Protein AF-A0A4U9H7R6-F1 (afdb_monomer_lite)

Organism: Serratia rubidaea (NCBI:txid61652)

Structure (mmCIF, N/CA/C/O backbone):
data_AF-A0A4U9H7R6-F1
#
_entry.id   AF-A0A4U9H7R6-F1
#
loop_
_atom_site.group_PDB
_atom_site.id
_atom_site.type_symbol
_atom_site.label_atom_id
_atom_site.label_alt_id
_atom_site.label_comp_id
_atom_site.label_asym_id
_atom_site.label_entity_id
_atom_site.label_seq_id
_atom_site.pdbx_PDB_ins_code
_atom_site.Cartn_x
_atom_site.Cartn_y
_atom_site.Cartn_z
_atom_site.occupancy
_atom_site.B_iso_or_equiv
_atom_site.auth_seq_id
_atom_site.auth_comp_id
_atom_site.auth_asym_id
_atom_site.auth_atom_id
_atom_site.pdbx_PDB_model_num
ATOM 1 N N . MET A 1 1 ? -2.247 14.536 3.540 1.00 63.28 1 MET A N 1
ATOM 2 C CA . MET A 1 1 ? -1.273 14.574 4.651 1.00 63.28 1 MET A CA 1
ATOM 3 C C . MET A 1 1 ? -1.641 15.579 5.733 1.00 63.28 1 MET A C 1
ATOM 5 O O . MET A 1 1 ? -1.402 15.267 6.884 1.00 63.28 1 MET A O 1
ATOM 9 N N . VAL A 1 2 ? -2.324 16.690 5.424 1.00 63.47 2 VAL A N 1
ATOM 10 C CA . VAL A 1 2 ? -2.792 17.663 6.439 1.00 63.47 2 VAL A CA 1
ATOM 11 C C . VAL A 1 2 ? -3.577 17.021 7.597 1.00 63.47 2 VAL A C 1
ATOM 13 O O . VAL A 1 2 ? -3.206 17.193 8.748 1.00 63.47 2 VAL A O 1
ATOM 16 N N . PHE A 1 3 ? -4.594 16.201 7.313 1.00 57.81 3 PHE A N 1
ATOM 17 C CA . PHE A 1 3 ? -5.407 15.561 8.364 1.00 57.81 3 PHE A CA 1
ATOM 18 C C . PHE A 1 3 ? -4.620 14.584 9.266 1.00 57.81 3 PHE A C 1
ATOM 20 O O . PHE A 1 3 ? -4.921 14.427 10.445 1.00 57.81 3 PHE A O 1
ATOM 27 N N . VAL A 1 4 ? -3.596 13.940 8.700 1.00 62.53 4 VAL A N 1
ATOM 28 C CA . VAL A 1 4 ? -2.737 12.954 9.378 1.00 62.53 4 VAL A CA 1
ATOM 29 C C . VAL A 1 4 ? -1.786 13.676 10.342 1.00 62.53 4 VAL A C 1
ATOM 31 O O . VAL A 1 4 ? -1.743 13.331 11.517 1.00 62.53 4 VAL A O 1
ATOM 34 N N . ILE A 1 5 ? -1.172 14.778 9.888 1.00 70.62 5 ILE A N 1
ATOM 35 C CA . ILE A 1 5 ? -0.289 15.638 10.697 1.00 70.62 5 ILE A CA 1
ATOM 36 C C . ILE A 1 5 ? -1.038 16.265 11.884 1.00 70.62 5 ILE A C 1
ATOM 38 O O . ILE A 1 5 ? -0.516 16.282 12.994 1.00 70.62 5 ILE A O 1
ATOM 42 N N . ILE A 1 6 ? -2.277 16.730 11.678 1.00 71.81 6 ILE A N 1
ATOM 43 C CA . ILE A 1 6 ? -3.108 17.317 12.748 1.00 71.81 6 ILE A CA 1
ATOM 44 C C . ILE A 1 6 ? -3.470 16.276 13.821 1.00 71.81 6 ILE A C 1
ATOM 46 O O . ILE A 1 6 ? -3.640 16.622 14.985 1.00 71.81 6 ILE A O 1
ATOM 50 N N . SER A 1 7 ? -3.537 14.996 13.450 1.00 70.06 7 SER A N 1
ATOM 51 C CA . SER A 1 7 ? -3.840 13.891 14.368 1.00 70.06 7 SER A CA 1
ATOM 52 C C . SER A 1 7 ? -2.596 13.355 15.100 1.00 70.06 7 SER A C 1
ATOM 54 O O . SER A 1 7 ? -2.681 12.313 15.743 1.00 70.06 7 SER A O 1
ATOM 56 N N . ALA A 1 8 ? -1.446 14.038 14.992 1.00 65.38 8 ALA A N 1
ATOM 57 C CA . ALA A 1 8 ? -0.139 13.615 15.515 1.00 65.38 8 ALA A CA 1
ATOM 58 C C . ALA A 1 8 ? 0.326 12.223 15.032 1.00 65.38 8 ALA A C 1
ATOM 60 O O . ALA A 1 8 ? 1.212 11.604 15.621 1.00 65.38 8 ALA A O 1
ATOM 61 N N . GLU A 1 9 ? -0.231 11.744 13.921 1.00 73.44 9 GLU A N 1
ATOM 62 C CA . GLU A 1 9 ? 0.241 10.558 13.219 1.00 73.44 9 GLU A CA 1
ATOM 63 C C . GLU A 1 9 ? 1.074 11.014 12.017 1.00 73.44 9 GLU A C 1
ATOM 65 O O . GLU A 1 9 ? 0.703 11.948 11.311 1.00 73.44 9 GLU A O 1
ATOM 70 N N . ILE A 1 10 ? 2.221 10.383 11.755 1.00 73.69 10 ILE A N 1
ATOM 71 C CA . ILE A 1 10 ? 3.067 10.749 10.610 1.00 73.69 10 ILE A CA 1
ATOM 72 C C . ILE A 1 10 ? 3.094 9.581 9.621 1.00 73.69 10 ILE A C 1
ATOM 74 O O . ILE A 1 10 ? 3.737 8.572 9.884 1.00 73.69 10 ILE A O 1
ATOM 78 N N . ASP A 1 11 ? 2.416 9.690 8.474 1.00 74.81 11 ASP A N 1
ATOM 79 C CA . ASP A 1 11 ? 2.466 8.676 7.402 1.00 74.81 11 ASP A CA 1
ATOM 80 C C . ASP A 1 11 ? 3.546 9.015 6.361 1.00 74.81 11 ASP A C 1
ATOM 82 O O . ASP A 1 11 ? 3.269 9.476 5.253 1.00 74.81 11 ASP A O 1
ATOM 86 N N . LEU A 1 12 ? 4.806 8.790 6.743 1.00 78.25 12 LEU A N 1
ATOM 87 C CA . LEU A 1 12 ? 5.991 8.990 5.892 1.00 78.25 12 LEU A CA 1
ATOM 88 C C . LEU A 1 12 ? 6.153 7.900 4.819 1.00 78.25 12 LEU A C 1
ATOM 90 O O . LEU A 1 12 ? 6.786 8.115 3.782 1.00 78.25 12 LEU A O 1
ATOM 94 N N . SER A 1 13 ? 5.549 6.730 5.036 1.00 82.62 13 SER A N 1
ATOM 95 C CA . SER A 1 13 ? 5.721 5.555 4.17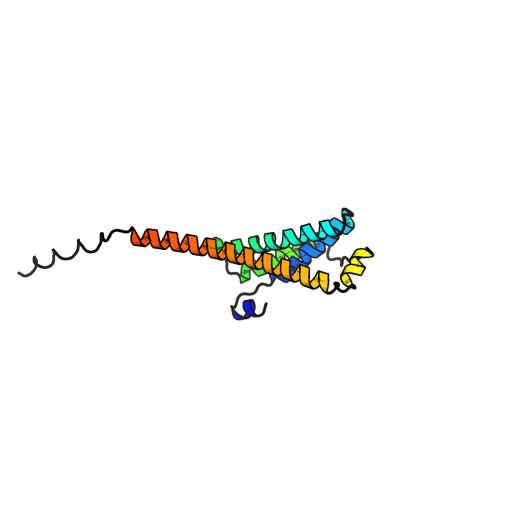9 1.00 82.62 13 SER A CA 1
ATOM 96 C C . SER A 1 13 ? 5.162 5.753 2.765 1.00 82.62 13 SER A C 1
ATOM 98 O O . SER A 1 13 ? 5.706 5.197 1.809 1.00 82.62 13 SER A O 1
ATOM 100 N N . VAL A 1 14 ? 4.129 6.592 2.592 1.00 80.06 14 VAL A N 1
ATOM 101 C CA . VAL A 1 14 ? 3.417 6.753 1.308 1.00 80.06 14 VAL A CA 1
ATOM 102 C C . VAL A 1 14 ? 4.338 7.181 0.174 1.00 80.06 14 VAL A C 1
ATOM 104 O O . VAL A 1 14 ? 4.224 6.640 -0.924 1.00 80.06 14 VAL A O 1
ATOM 107 N N . GLY A 1 15 ? 5.250 8.123 0.429 1.00 80.88 15 GLY A N 1
ATOM 108 C CA . GLY A 1 15 ? 6.170 8.627 -0.592 1.00 80.88 15 GLY A CA 1
ATOM 109 C C . GLY A 1 15 ? 7.144 7.547 -1.060 1.00 80.88 15 GLY A C 1
ATOM 110 O O . GLY A 1 15 ? 7.274 7.291 -2.255 1.00 80.88 15 GLY A O 1
ATOM 111 N N . SER A 1 16 ? 7.766 6.842 -0.114 1.00 82.56 16 SER A N 1
ATOM 112 C CA . SER A 1 16 ? 8.678 5.732 -0.423 1.00 82.56 16 SER A CA 1
ATOM 113 C C . SER A 1 16 ? 7.981 4.539 -1.080 1.00 82.56 16 SER A C 1
ATOM 115 O O . SER A 1 16 ? 8.557 3.912 -1.957 1.00 82.56 16 SER A O 1
ATOM 117 N N . MET A 1 17 ? 6.728 4.258 -0.716 1.00 84.12 17 MET A N 1
ATOM 118 C CA . MET A 1 17 ? 5.922 3.195 -1.312 1.00 84.12 17 MET A CA 1
ATOM 119 C C . MET A 1 17 ? 5.534 3.538 -2.753 1.00 84.12 17 MET A C 1
ATOM 121 O O . MET A 1 17 ? 5.582 2.676 -3.627 1.00 84.12 17 MET A O 1
ATOM 125 N N . MET A 1 18 ? 5.170 4.800 -3.012 1.00 82.69 18 MET A N 1
ATOM 126 C CA . MET A 1 18 ? 4.914 5.300 -4.365 1.00 82.69 18 MET A CA 1
ATOM 127 C C . MET A 1 18 ? 6.169 5.195 -5.237 1.00 82.69 18 MET A C 1
ATOM 129 O O . MET A 1 18 ? 6.069 4.739 -6.375 1.00 82.69 18 MET A O 1
ATOM 133 N N . GLY A 1 19 ? 7.332 5.550 -4.681 1.00 81.12 19 GLY A N 1
ATOM 134 C CA . GLY A 1 19 ? 8.629 5.399 -5.336 1.00 81.12 19 GLY A CA 1
ATOM 135 C C . GLY A 1 19 ? 9.013 3.940 -5.580 1.00 81.12 19 GLY A C 1
ATOM 136 O O . GLY A 1 19 ? 9.447 3.614 -6.678 1.00 81.12 19 GLY A O 1
ATOM 137 N N . LEU A 1 20 ? 8.805 3.052 -4.600 1.00 83.81 20 LEU A N 1
ATOM 138 C CA . LEU A 1 20 ? 9.092 1.625 -4.731 1.00 83.81 20 LEU A CA 1
ATOM 139 C C . LEU A 1 20 ? 8.225 0.983 -5.804 1.00 83.81 20 LEU A C 1
ATOM 141 O O . LEU A 1 20 ? 8.760 0.375 -6.716 1.00 83.81 20 LEU A O 1
ATOM 145 N N . LEU A 1 21 ? 6.902 1.105 -5.712 1.00 82.31 21 LEU A N 1
ATOM 146 C CA . LEU A 1 21 ? 6.006 0.423 -6.643 1.00 82.31 21 LEU A CA 1
ATOM 147 C C . LEU A 1 21 ? 6.115 1.010 -8.054 1.00 82.31 21 LEU A C 1
ATOM 149 O O . LEU A 1 21 ? 6.206 0.249 -9.009 1.00 82.31 21 LEU A O 1
ATOM 153 N N . GLY A 1 22 ? 6.237 2.336 -8.189 1.00 77.12 22 GLY A N 1
ATOM 154 C CA . GLY A 1 22 ? 6.445 2.980 -9.488 1.00 77.12 22 GLY A CA 1
ATOM 155 C C . GLY A 1 22 ? 7.818 2.675 -10.096 1.00 77.12 22 GLY A C 1
ATOM 156 O O . GLY A 1 22 ? 7.913 2.337 -11.274 1.00 77.12 22 GLY A O 1
ATOM 157 N N . GLY A 1 23 ? 8.882 2.743 -9.292 1.00 75.62 23 GLY A N 1
ATOM 158 C CA . GLY A 1 23 ? 10.254 2.454 -9.716 1.00 75.62 23 GLY A CA 1
ATOM 159 C C . GLY A 1 23 ? 10.494 0.971 -10.002 1.00 75.62 23 GLY A C 1
ATOM 160 O O . GLY A 1 23 ? 11.125 0.634 -11.001 1.00 75.62 23 GLY A O 1
ATOM 161 N N . ALA A 1 24 ? 9.935 0.076 -9.186 1.00 74.62 24 ALA A N 1
ATOM 162 C CA . ALA A 1 24 ? 9.965 -1.363 -9.421 1.00 74.62 24 ALA A CA 1
ATOM 163 C C . ALA A 1 24 ? 9.132 -1.728 -10.648 1.00 74.62 24 ALA A C 1
ATOM 165 O O . ALA A 1 24 ? 9.610 -2.478 -11.492 1.00 74.62 24 ALA A O 1
ATOM 166 N N . ALA A 1 25 ? 7.933 -1.160 -10.810 1.00 71.50 25 ALA A N 1
ATOM 167 C CA . ALA A 1 25 ? 7.119 -1.418 -11.989 1.00 71.50 25 ALA A CA 1
ATOM 168 C C . ALA A 1 25 ? 7.825 -0.951 -13.273 1.00 71.50 25 ALA A C 1
ATOM 170 O O . ALA A 1 25 ? 7.869 -1.679 -14.260 1.00 71.50 25 ALA A O 1
ATOM 171 N N . ARG A 1 26 ? 8.472 0.219 -13.235 1.00 68.56 26 ARG A N 1
ATOM 172 C CA . ARG A 1 26 ? 9.330 0.727 -14.313 1.00 68.56 26 ARG A CA 1
ATOM 173 C C . ARG A 1 26 ? 10.496 -0.225 -14.608 1.00 68.56 26 ARG A C 1
ATOM 175 O O . ARG A 1 26 ? 10.716 -0.574 -15.762 1.00 68.56 26 ARG A O 1
ATOM 182 N N . ARG A 1 27 ? 11.255 -0.630 -13.588 1.00 68.69 27 ARG A N 1
ATOM 183 C CA . ARG A 1 27 ? 12.473 -1.434 -13.761 1.00 68.69 27 ARG A CA 1
ATOM 184 C C . ARG A 1 27 ? 12.168 -2.868 -14.195 1.00 68.69 27 ARG A C 1
ATOM 186 O O . ARG A 1 27 ? 12.793 -3.351 -15.130 1.00 68.69 27 ARG A O 1
ATOM 193 N N . PHE A 1 28 ? 11.206 -3.528 -13.559 1.00 65.12 28 PHE A N 1
ATOM 194 C CA . PHE A 1 28 ? 10.857 -4.909 -13.883 1.00 65.12 28 PHE A CA 1
ATOM 195 C C . PHE A 1 28 ? 10.055 -5.007 -15.174 1.00 65.12 28 PHE A C 1
ATOM 197 O O . PHE A 1 28 ? 10.429 -5.768 -16.059 1.00 65.12 28 PHE A O 1
ATOM 204 N N . PHE A 1 29 ? 8.979 -4.235 -15.322 1.00 62.38 29 PHE A N 1
ATOM 205 C CA . PHE A 1 29 ? 8.072 -4.461 -16.441 1.00 62.38 29 PHE A CA 1
ATOM 206 C C . PHE A 1 29 ? 8.511 -3.771 -17.728 1.00 62.38 29 PHE A C 1
ATOM 208 O O . PHE A 1 29 ? 8.371 -4.383 -18.773 1.00 62.38 29 PHE A O 1
ATOM 215 N N . ASP A 1 30 ? 9.082 -2.564 -17.691 1.00 65.12 30 ASP A N 1
ATOM 216 C CA . ASP A 1 30 ? 9.512 -1.894 -18.933 1.00 65.12 30 ASP A CA 1
ATOM 217 C C . ASP A 1 30 ? 10.954 -2.248 -19.325 1.00 65.12 30 ASP A C 1
ATOM 219 O O . ASP A 1 30 ? 11.218 -2.498 -20.495 1.00 65.12 30 ASP A O 1
ATOM 223 N N . VAL A 1 31 ? 11.885 -2.321 -18.363 1.00 64.19 31 VAL A N 1
ATOM 224 C CA . VAL A 1 31 ? 13.316 -2.524 -18.676 1.00 64.19 31 VAL A CA 1
ATOM 225 C C . VAL A 1 31 ? 13.718 -4.002 -18.740 1.00 64.19 31 VAL A C 1
ATOM 227 O O . VAL A 1 31 ? 14.529 -4.358 -19.586 1.00 64.19 31 VAL A O 1
ATOM 230 N N . TRP A 1 32 ? 13.200 -4.865 -17.856 1.00 64.06 32 TRP A N 1
ATOM 231 C CA . TRP A 1 32 ? 13.588 -6.288 -17.822 1.00 64.06 32 TRP A CA 1
ATOM 232 C C . TRP A 1 32 ? 12.661 -7.199 -18.633 1.00 64.06 32 TRP A C 1
ATOM 234 O O . TRP A 1 32 ? 13.148 -8.072 -19.343 1.00 64.06 32 TRP A O 1
ATOM 244 N N . LEU A 1 33 ? 11.341 -7.024 -18.523 1.00 62.97 33 LEU A N 1
ATOM 245 C CA . LEU A 1 33 ? 10.355 -7.918 -19.145 1.00 62.97 33 LEU A CA 1
ATOM 246 C C . LEU A 1 33 ? 9.710 -7.369 -20.429 1.00 62.97 33 LEU A C 1
ATOM 248 O O . LEU A 1 33 ? 9.005 -8.119 -21.100 1.00 62.97 33 LEU A O 1
ATOM 252 N N . GLY A 1 34 ? 9.910 -6.090 -20.775 1.00 64.94 34 GLY A N 1
ATOM 253 C CA . GLY A 1 34 ? 9.311 -5.466 -21.967 1.00 64.94 34 GLY A CA 1
ATOM 254 C C . GLY A 1 34 ? 7.776 -5.540 -22.017 1.00 64.94 34 GLY A C 1
ATOM 255 O O . GLY A 1 34 ? 7.177 -5.562 -23.090 1.00 64.94 34 GLY A O 1
ATOM 256 N N . TRP A 1 35 ? 7.124 -5.645 -20.862 1.00 66.81 35 TRP A N 1
ATOM 257 C CA . TRP A 1 35 ? 5.681 -5.797 -20.742 1.00 66.81 35 TRP A CA 1
ATOM 258 C C . TRP A 1 35 ? 4.925 -4.537 -21.174 1.00 66.81 35 TRP A C 1
ATOM 260 O O . TRP A 1 35 ? 5.372 -3.412 -20.935 1.00 66.81 35 TRP A O 1
ATOM 270 N N . PRO A 1 36 ? 3.720 -4.707 -21.748 1.00 70.06 36 PRO A N 1
ATOM 271 C CA . PRO A 1 36 ? 2.913 -3.586 -22.191 1.00 70.06 36 PRO A CA 1
ATOM 272 C C . PRO A 1 36 ? 2.484 -2.715 -20.999 1.00 70.06 36 PRO A C 1
ATOM 274 O O . PRO A 1 36 ? 1.993 -3.209 -19.980 1.00 70.06 36 PRO A O 1
ATOM 277 N N . LEU A 1 37 ? 2.607 -1.394 -21.172 1.00 69.50 37 LEU A N 1
ATOM 278 C CA . LEU A 1 37 ? 2.266 -0.337 -20.203 1.00 69.50 37 LEU A CA 1
ATOM 279 C C . LEU A 1 37 ? 0.983 -0.565 -19.370 1.00 69.50 37 LEU A C 1
ATOM 281 O O . LEU A 1 37 ? 1.016 -0.317 -18.161 1.00 69.50 37 LEU A O 1
ATOM 285 N N . PRO A 1 38 ? -0.140 -1.057 -19.935 1.00 74.94 38 PRO A N 1
ATOM 286 C CA . PRO A 1 38 ? -1.365 -1.284 -19.169 1.00 74.94 38 PRO A CA 1
ATOM 287 C C . PRO A 1 38 ? -1.235 -2.372 -18.094 1.00 74.94 38 PRO A C 1
ATOM 289 O O . PRO A 1 38 ? -1.884 -2.280 -17.051 1.00 74.94 38 PRO A O 1
ATOM 292 N N . LEU A 1 39 ? -0.417 -3.404 -18.328 1.00 73.81 39 LEU A N 1
ATOM 293 C CA . LEU A 1 39 ? -0.206 -4.494 -17.368 1.00 73.81 39 LEU A CA 1
ATOM 294 C C . LEU A 1 39 ? 0.616 -4.004 -16.174 1.00 73.81 39 LEU A C 1
ATOM 296 O O . LEU A 1 39 ? 0.243 -4.231 -15.023 1.00 73.81 39 LEU A O 1
ATOM 300 N N . THR A 1 40 ? 1.671 -3.246 -16.462 1.00 73.25 40 THR A N 1
ATOM 301 C CA . THR A 1 40 ? 2.527 -2.568 -15.485 1.00 73.25 40 THR A CA 1
ATOM 302 C C . THR A 1 40 ? 1.719 -1.650 -14.569 1.00 73.25 40 THR A C 1
ATOM 304 O O . THR A 1 40 ? 1.828 -1.728 -13.345 1.00 73.25 40 THR A O 1
ATOM 307 N N . ALA A 1 41 ? 0.845 -0.825 -15.155 1.00 75.31 41 ALA A N 1
ATOM 308 C CA . ALA A 1 41 ? -0.020 0.086 -14.411 1.00 75.31 41 ALA A CA 1
ATOM 309 C C . ALA A 1 41 ? -1.024 -0.656 -13.512 1.00 75.31 41 ALA A C 1
ATOM 311 O O . ALA A 1 41 ? -1.278 -0.231 -12.385 1.00 75.31 41 ALA A O 1
ATOM 312 N N . ARG A 1 42 ? -1.578 -1.787 -13.972 1.00 78.50 42 ARG A N 1
ATOM 313 C CA . ARG A 1 42 ? -2.482 -2.620 -13.160 1.00 78.50 42 ARG A CA 1
ATOM 314 C C . ARG A 1 42 ? -1.763 -3.284 -11.988 1.00 78.50 42 ARG A C 1
ATOM 316 O O . ARG A 1 42 ? -2.310 -3.293 -10.888 1.00 78.50 42 ARG A O 1
ATOM 323 N N . GLY A 1 43 ? -0.556 -3.808 -12.205 1.00 76.94 43 GLY A N 1
ATOM 324 C CA . GLY A 1 43 ? 0.251 -4.428 -11.150 1.00 76.94 43 GLY A CA 1
ATOM 325 C C . GLY A 1 43 ? 0.602 -3.439 -10.038 1.00 76.94 43 GLY A C 1
ATOM 326 O O . GLY A 1 43 ? 0.384 -3.716 -8.859 1.00 76.94 43 GLY A O 1
ATOM 327 N N . ASP A 1 44 ? 1.053 -2.243 -10.415 1.00 79.50 44 ASP A N 1
ATOM 328 C CA . ASP A 1 44 ? 1.315 -1.153 -9.475 1.00 79.50 44 ASP A CA 1
ATOM 329 C C . ASP A 1 44 ? 0.035 -0.706 -8.736 1.00 79.50 44 ASP A C 1
ATOM 331 O O . ASP A 1 44 ? 0.024 -0.620 -7.504 1.00 79.50 44 ASP A O 1
ATOM 335 N N . ALA A 1 45 ? -1.080 -0.517 -9.452 1.00 80.94 45 ALA A N 1
ATOM 336 C CA . ALA A 1 45 ? -2.364 -0.157 -8.847 1.00 80.94 45 ALA A CA 1
ATOM 337 C C . ALA A 1 45 ? -2.870 -1.205 -7.838 1.00 80.94 45 ALA A C 1
ATOM 339 O O . ALA A 1 45 ? -3.463 -0.830 -6.825 1.00 80.94 45 ALA A O 1
ATOM 340 N N . ALA A 1 46 ? -2.611 -2.495 -8.075 1.00 81.81 46 ALA A N 1
ATOM 341 C CA . ALA A 1 46 ? -2.956 -3.583 -7.159 1.00 81.81 46 ALA A CA 1
ATOM 342 C C . ALA A 1 46 ? -1.990 -3.692 -5.961 1.00 81.81 46 ALA A C 1
ATOM 344 O O . ALA A 1 46 ? -2.418 -3.990 -4.844 1.00 81.81 46 ALA A O 1
ATOM 345 N N . GLY A 1 47 ? -0.698 -3.404 -6.153 1.00 81.00 47 GLY A N 1
ATOM 346 C CA . GLY A 1 47 ? 0.315 -3.477 -5.093 1.00 81.00 47 GLY A CA 1
ATOM 347 C C . GLY A 1 47 ? 0.165 -2.398 -4.014 1.00 81.00 47 GLY A C 1
ATOM 348 O O . GLY A 1 47 ? 0.385 -2.660 -2.828 1.00 81.00 47 GLY A O 1
ATOM 349 N N . ARG A 1 48 ? -0.275 -1.189 -4.389 1.00 82.56 48 ARG A N 1
ATOM 350 C CA . ARG A 1 48 ? -0.464 -0.052 -3.460 1.00 82.56 48 ARG A CA 1
ATOM 351 C C . ARG A 1 48 ? -1.432 -0.349 -2.300 1.00 82.56 48 ARG A C 1
ATOM 353 O O . ARG A 1 48 ? -1.063 -0.085 -1.152 1.00 82.56 48 ARG A O 1
ATOM 360 N N . PRO A 1 49 ? -2.661 -0.858 -2.526 1.00 80.44 49 PRO A N 1
ATOM 361 C CA . PRO A 1 49 ? -3.570 -1.192 -1.435 1.00 80.44 49 PRO A CA 1
ATOM 362 C C . PRO A 1 49 ? -3.067 -2.367 -0.592 1.00 80.44 49 PRO A C 1
ATOM 364 O O . PRO A 1 49 ? -3.268 -2.337 0.619 1.00 80.44 49 PRO A O 1
ATOM 367 N N . ALA A 1 50 ? -2.364 -3.344 -1.177 1.00 84.25 50 ALA A N 1
ATOM 368 C CA . ALA A 1 50 ? -1.786 -4.460 -0.427 1.00 84.25 50 ALA A CA 1
ATOM 369 C C . ALA A 1 50 ? -0.722 -3.983 0.578 1.00 84.25 50 ALA A C 1
ATOM 371 O O . ALA A 1 50 ? -0.812 -4.274 1.772 1.00 84.25 50 ALA A O 1
ATOM 372 N N . ALA A 1 51 ? 0.230 -3.159 0.130 1.00 82.88 51 ALA A N 1
ATOM 373 C CA . ALA A 1 51 ? 1.257 -2.581 0.998 1.00 82.88 51 ALA A CA 1
ATOM 374 C C . ALA A 1 51 ? 0.669 -1.637 2.067 1.00 82.88 51 ALA A C 1
ATOM 376 O O . ALA A 1 51 ? 1.155 -1.575 3.201 1.00 82.88 51 ALA A O 1
ATOM 377 N N . ARG A 1 52 ? -0.424 -0.929 1.754 1.00 82.12 52 ARG A N 1
ATOM 378 C CA . ARG A 1 52 ? -1.136 -0.091 2.730 1.00 82.12 52 ARG A CA 1
ATOM 379 C C . ARG A 1 52 ? -1.917 -0.920 3.753 1.00 82.12 52 ARG A C 1
ATOM 381 O O . ARG A 1 52 ? -1.926 -0.566 4.930 1.00 82.12 52 ARG A O 1
ATOM 388 N N . ALA A 1 53 ? -2.534 -2.021 3.331 1.00 83.69 53 ALA A N 1
ATOM 389 C CA . ALA A 1 53 ? -3.199 -2.961 4.229 1.00 83.69 53 ALA A CA 1
ATOM 390 C C . ALA A 1 53 ? -2.195 -3.627 5.179 1.00 83.69 53 ALA A C 1
ATOM 392 O O . ALA A 1 53 ? -2.490 -3.765 6.364 1.00 83.69 53 ALA A O 1
ATOM 393 N N . TRP A 1 54 ? -0.993 -3.950 4.690 1.00 85.62 54 TRP A N 1
ATOM 394 C CA . TRP A 1 54 ? 0.103 -4.459 5.514 1.00 85.62 54 TRP A CA 1
ATOM 395 C C . TRP A 1 54 ? 0.488 -3.476 6.625 1.00 85.62 54 TRP A C 1
ATOM 397 O O . TRP A 1 54 ? 0.459 -3.839 7.797 1.00 85.62 54 TRP A O 1
ATOM 407 N N . ASN A 1 55 ? 0.754 -2.209 6.288 1.00 83.56 55 ASN A N 1
ATOM 408 C CA . ASN A 1 55 ? 1.040 -1.176 7.294 1.00 83.56 55 ASN A CA 1
ATOM 409 C C . ASN A 1 55 ? -0.136 -0.981 8.272 1.00 83.56 55 ASN A C 1
ATOM 411 O O . ASN A 1 55 ? 0.062 -0.900 9.483 1.00 83.56 55 ASN A O 1
ATOM 415 N N . GLY A 1 56 ? -1.375 -0.987 7.772 1.00 82.06 56 GLY A N 1
ATOM 416 C CA . GLY A 1 56 ? -2.571 -0.879 8.612 1.00 82.06 56 GLY A CA 1
ATOM 417 C C . GLY A 1 56 ? -2.777 -2.066 9.561 1.00 82.06 56 GLY A C 1
ATOM 418 O O . GLY A 1 56 ? -3.306 -1.886 10.657 1.00 82.06 56 GLY A O 1
ATOM 419 N N . TRP A 1 57 ? -2.337 -3.271 9.184 1.00 87.00 57 TRP A N 1
ATOM 420 C CA . TRP A 1 57 ? -2.466 -4.473 10.009 1.00 87.00 57 TRP A CA 1
ATOM 421 C C . TRP A 1 57 ? -1.635 -4.385 11.297 1.00 87.00 57 TRP A C 1
ATOM 423 O O . TRP A 1 57 ? -2.129 -4.731 12.373 1.00 87.00 57 TRP A O 1
ATOM 433 N N . TRP A 1 58 ? -0.412 -3.856 11.219 1.00 84.62 58 TRP A N 1
ATOM 434 C CA . TRP A 1 58 ? 0.460 -3.680 12.386 1.00 84.62 58 TRP A CA 1
ATOM 435 C C . TRP A 1 58 ? -0.130 -2.717 13.417 1.00 84.62 58 TRP A C 1
ATOM 437 O O . TRP A 1 58 ? -0.134 -3.008 14.614 1.00 84.62 58 TRP A O 1
ATOM 447 N N . VAL A 1 59 ? -0.701 -1.609 12.951 1.00 84.44 59 VAL A N 1
ATOM 448 C CA . VAL A 1 59 ? -1.337 -0.625 13.834 1.00 84.44 59 VAL A CA 1
ATOM 449 C C . VAL A 1 59 ? -2.628 -1.196 14.432 1.00 84.44 59 VAL A C 1
ATOM 451 O O . VAL A 1 59 ? -2.840 -1.126 15.641 1.00 84.44 59 VAL A O 1
ATOM 454 N N . ALA A 1 60 ? -3.475 -1.831 13.612 1.00 84.38 60 ALA A N 1
ATOM 455 C CA . ALA A 1 60 ? -4.800 -2.286 14.035 1.00 84.38 60 ALA A CA 1
ATOM 456 C C . ALA A 1 60 ? -4.790 -3.535 14.935 1.00 84.38 60 ALA A C 1
ATOM 458 O O . ALA A 1 60 ? -5.582 -3.612 15.874 1.00 84.38 60 ALA A O 1
ATOM 459 N N . TYR A 1 61 ? -3.932 -4.522 14.652 1.00 83.69 61 TYR A N 1
ATOM 460 C CA . TYR A 1 61 ? -3.940 -5.812 15.359 1.00 83.69 61 TYR A CA 1
ATOM 461 C C . TYR A 1 61 ? -2.800 -5.949 16.362 1.00 83.69 61 TYR A C 1
ATOM 463 O O . TYR A 1 61 ? -3.000 -6.501 17.443 1.00 83.69 61 TYR A O 1
ATOM 471 N N . ARG A 1 62 ? -1.607 -5.449 16.022 1.00 86.94 62 ARG A N 1
ATOM 472 C CA . ARG A 1 62 ? -0.419 -5.557 16.881 1.00 86.94 62 ARG A CA 1
ATOM 473 C C . ARG A 1 62 ? -0.245 -4.361 17.820 1.00 86.94 62 ARG A C 1
ATOM 475 O O . ARG A 1 62 ? 0.654 -4.398 18.649 1.00 86.94 62 ARG A O 1
ATOM 482 N N . LYS A 1 63 ? -1.120 -3.346 17.729 1.00 85.38 63 LYS A N 1
ATOM 483 C CA . LYS A 1 63 ? -1.116 -2.128 18.564 1.00 85.38 63 LYS A CA 1
ATOM 484 C C . LYS A 1 63 ? 0.236 -1.402 18.572 1.00 85.38 63 LYS A C 1
ATOM 486 O O . LYS A 1 63 ? 0.585 -0.747 19.551 1.00 85.38 63 LYS A O 1
ATOM 491 N N . VAL A 1 64 ? 1.003 -1.528 17.490 1.00 84.44 64 VAL A N 1
ATOM 492 C CA . VAL A 1 64 ? 2.267 -0.805 17.332 1.00 84.44 64 VAL A CA 1
ATOM 493 C C . VAL A 1 64 ? 1.941 0.654 16.987 1.00 84.44 64 VAL A C 1
ATOM 495 O O . VAL A 1 64 ? 1.079 0.876 16.130 1.00 84.44 64 VAL A O 1
ATOM 498 N N . PRO A 1 65 ? 2.602 1.647 17.612 1.00 84.12 65 PRO A N 1
ATOM 499 C CA . PRO A 1 65 ? 2.415 3.054 17.271 1.00 84.12 65 PRO A CA 1
ATOM 500 C C . PRO A 1 65 ? 2.612 3.319 15.774 1.00 84.12 65 PRO A C 1
ATOM 502 O O . PRO A 1 65 ? 3.569 2.831 15.166 1.00 84.12 65 PRO A O 1
ATOM 505 N N . SER A 1 66 ? 1.729 4.127 15.184 1.00 83.19 66 SER A N 1
ATOM 506 C CA . SER A 1 66 ? 1.700 4.393 13.741 1.00 83.19 66 SER A CA 1
ATOM 507 C C . SER A 1 66 ? 3.001 5.011 13.222 1.00 83.19 66 SER A C 1
ATOM 509 O O . SER A 1 66 ? 3.458 4.620 12.153 1.00 83.19 66 SER A O 1
ATOM 511 N N . PHE A 1 67 ? 3.660 5.865 14.011 1.00 83.12 67 PHE A N 1
ATOM 512 C CA . PHE A 1 67 ? 4.965 6.457 13.687 1.00 83.12 67 PHE A CA 1
ATOM 513 C C . PHE A 1 67 ? 6.071 5.422 13.422 1.00 83.12 67 PHE A C 1
ATOM 515 O O . PHE A 1 67 ? 6.849 5.567 12.482 1.00 83.12 67 PHE A O 1
ATOM 522 N N . ILE A 1 68 ? 6.135 4.355 14.225 1.00 87.00 68 ILE A N 1
ATOM 523 C CA . ILE A 1 68 ? 7.164 3.316 14.076 1.00 87.00 68 ILE A CA 1
ATOM 524 C C . ILE A 1 68 ? 6.898 2.509 12.807 1.00 87.00 68 ILE A C 1
ATOM 526 O O . ILE A 1 68 ? 7.816 2.243 12.034 1.00 87.00 68 ILE A O 1
ATOM 530 N N . VAL A 1 69 ? 5.634 2.153 12.566 1.00 88.25 69 VAL A N 1
ATOM 531 C CA . VAL A 1 69 ? 5.234 1.384 11.382 1.00 88.25 69 VAL A CA 1
ATOM 532 C C . VAL A 1 69 ? 5.518 2.170 10.102 1.00 88.25 69 VAL A C 1
ATOM 534 O O . VAL A 1 69 ? 6.050 1.614 9.144 1.00 88.25 69 VAL A O 1
ATOM 537 N N . THR A 1 70 ? 5.223 3.469 10.081 1.00 87.88 70 THR A N 1
ATOM 538 C CA . THR A 1 70 ? 5.408 4.301 8.888 1.00 87.88 70 THR A CA 1
ATOM 539 C C . THR A 1 70 ? 6.872 4.653 8.636 1.00 87.88 70 THR A C 1
ATOM 541 O O . THR A 1 70 ? 7.281 4.670 7.474 1.00 87.88 70 THR A O 1
ATOM 544 N N . LEU A 1 71 ? 7.685 4.867 9.678 1.00 86.81 71 LEU A N 1
ATOM 545 C CA . LEU A 1 71 ? 9.137 5.016 9.536 1.00 86.81 71 LEU A CA 1
ATOM 546 C C . LEU A 1 71 ? 9.797 3.720 9.062 1.00 86.81 71 LEU A C 1
ATOM 548 O O . LEU A 1 71 ? 10.532 3.735 8.077 1.00 86.81 71 LEU A O 1
ATOM 552 N N . ALA A 1 72 ? 9.505 2.591 9.710 1.00 87.56 72 ALA A N 1
ATOM 553 C CA . ALA A 1 72 ? 10.053 1.297 9.314 1.00 87.56 72 ALA A CA 1
ATOM 554 C C . ALA A 1 72 ? 9.628 0.926 7.886 1.00 87.56 72 ALA A C 1
ATOM 556 O O . ALA A 1 72 ? 10.457 0.497 7.085 1.00 87.56 72 ALA A O 1
ATOM 557 N N . GLY A 1 73 ? 8.360 1.167 7.538 1.00 88.62 73 GLY A N 1
ATOM 558 C CA . GLY A 1 73 ? 7.853 1.010 6.179 1.00 88.62 73 GLY A CA 1
ATOM 559 C C . GLY A 1 73 ? 8.602 1.898 5.188 1.00 88.62 73 GLY A C 1
ATOM 560 O O . GLY A 1 73 ? 9.000 1.426 4.127 1.00 88.62 73 GLY A O 1
ATOM 561 N N . MET A 1 74 ? 8.874 3.157 5.550 1.00 89.50 74 MET A N 1
ATOM 562 C CA . MET A 1 74 ? 9.639 4.063 4.699 1.00 89.50 74 MET A CA 1
ATOM 563 C C . MET A 1 74 ? 11.055 3.557 4.416 1.00 89.50 74 MET A C 1
ATOM 565 O O . MET A 1 74 ? 11.473 3.544 3.256 1.00 89.50 74 MET A O 1
ATOM 569 N N . LEU A 1 75 ? 11.786 3.122 5.448 1.00 88.81 75 LEU A N 1
ATOM 570 C CA . LEU A 1 75 ? 13.133 2.572 5.283 1.00 88.81 75 LEU A CA 1
ATOM 571 C C . LEU A 1 75 ? 13.124 1.255 4.503 1.00 88.81 75 LEU A C 1
ATOM 573 O O . LEU A 1 75 ? 13.946 1.091 3.606 1.00 88.81 75 LEU A O 1
ATOM 577 N N . ALA A 1 76 ? 12.185 0.350 4.788 1.00 89.75 76 ALA A N 1
ATOM 578 C CA . ALA A 1 76 ? 12.073 -0.920 4.078 1.00 89.75 76 ALA A CA 1
ATOM 579 C C . ALA A 1 76 ? 11.788 -0.698 2.587 1.00 89.75 76 ALA A C 1
ATOM 581 O O . ALA A 1 76 ? 12.515 -1.205 1.736 1.00 89.75 76 ALA A O 1
ATOM 582 N N . PHE A 1 77 ? 10.784 0.119 2.251 1.00 89.19 77 PHE A N 1
ATOM 583 C CA . PHE A 1 77 ? 10.446 0.386 0.854 1.00 89.19 77 PHE A CA 1
ATOM 584 C C . PHE A 1 77 ? 11.568 1.111 0.118 1.00 89.19 77 PHE A C 1
ATOM 586 O O . PHE A 1 77 ? 11.844 0.811 -1.043 1.00 89.19 77 PHE A O 1
ATOM 593 N N . ARG A 1 78 ? 12.248 2.038 0.797 1.00 86.06 78 ARG A N 1
ATOM 594 C CA . ARG A 1 78 ? 13.383 2.760 0.226 1.00 86.06 78 ARG A CA 1
ATOM 595 C C . ARG A 1 78 ? 14.606 1.864 0.031 1.00 86.06 78 ARG A C 1
ATOM 597 O O . ARG A 1 78 ? 15.244 1.967 -1.009 1.00 86.06 78 ARG A O 1
ATOM 604 N N . GLY A 1 79 ? 14.899 0.972 0.974 1.00 87.56 79 GLY A N 1
ATOM 605 C CA . GLY A 1 79 ? 15.976 -0.012 0.857 1.00 87.56 79 GLY A CA 1
ATOM 606 C C . GLY A 1 79 ? 15.737 -0.984 -0.296 1.00 87.56 79 GLY A C 1
ATOM 607 O O . GLY A 1 79 ? 16.624 -1.184 -1.121 1.00 87.56 79 GLY A O 1
ATOM 608 N N . ILE A 1 80 ? 14.511 -1.502 -0.422 1.00 87.25 80 ILE A N 1
ATOM 609 C CA . ILE A 1 80 ? 14.124 -2.360 -1.551 1.00 87.25 80 ILE A CA 1
ATOM 610 C C . ILE A 1 80 ? 14.246 -1.588 -2.871 1.00 87.25 80 ILE A C 1
ATOM 612 O O . ILE A 1 80 ? 14.788 -2.116 -3.838 1.00 87.25 80 ILE A O 1
ATOM 616 N N . LEU A 1 81 ? 13.794 -0.331 -2.919 1.00 85.00 81 LEU A N 1
ATOM 617 C CA . LEU A 1 81 ? 13.885 0.488 -4.128 1.00 85.00 81 LEU A CA 1
ATOM 618 C C . LEU A 1 81 ? 15.342 0.682 -4.553 1.00 85.00 81 LEU A C 1
ATOM 620 O O . LEU A 1 81 ? 15.658 0.454 -5.715 1.00 85.00 81 LEU A O 1
ATOM 624 N N . ILE A 1 82 ? 16.223 1.051 -3.619 1.00 85.62 82 ILE A N 1
ATOM 625 C CA . ILE A 1 82 ? 17.656 1.215 -3.889 1.00 85.62 82 ILE A CA 1
ATOM 626 C C . ILE A 1 82 ? 18.278 -0.113 -4.333 1.00 85.62 82 ILE A C 1
ATOM 628 O O . ILE A 1 82 ? 19.073 -0.106 -5.265 1.00 85.62 82 ILE A O 1
ATOM 632 N N . GLY A 1 83 ? 17.887 -1.244 -3.738 1.00 85.25 83 GLY A N 1
ATOM 633 C CA . GLY A 1 83 ? 18.348 -2.569 -4.163 1.00 85.25 83 GLY A CA 1
ATOM 634 C C . GLY A 1 83 ? 17.916 -2.936 -5.587 1.00 85.25 83 GLY A C 1
ATOM 635 O O . GLY A 1 83 ? 18.693 -3.518 -6.336 1.00 85.25 83 GLY A O 1
ATOM 636 N N . ILE A 1 84 ? 16.707 -2.549 -6.001 1.00 81.56 84 ILE A N 1
ATOM 637 C CA . ILE A 1 84 ? 16.199 -2.801 -7.360 1.00 81.56 84 ILE A CA 1
ATOM 638 C C . ILE A 1 84 ? 16.849 -1.862 -8.385 1.00 81.56 84 ILE A C 1
ATOM 640 O O . ILE A 1 84 ? 17.157 -2.271 -9.508 1.00 81.56 84 ILE A O 1
ATOM 644 N N . THR A 1 85 ? 17.029 -0.588 -8.035 1.00 79.38 85 THR A N 1
ATOM 645 C CA . THR A 1 85 ? 17.543 0.429 -8.963 1.00 79.38 85 THR A CA 1
ATOM 646 C C . THR A 1 85 ? 19.056 0.612 -8.888 1.00 79.38 85 THR A C 1
ATOM 648 O O . THR A 1 85 ? 19.600 1.387 -9.672 1.00 79.38 85 THR A O 1
ATOM 651 N N . ASN A 1 86 ? 19.753 -0.069 -7.973 1.00 80.00 86 ASN A N 1
ATOM 652 C CA . ASN A 1 86 ? 21.153 0.200 -7.613 1.00 80.00 86 ASN A CA 1
ATOM 653 C C . ASN A 1 86 ? 21.420 1.694 -7.331 1.00 80.00 86 ASN A C 1
ATOM 655 O O . ASN A 1 86 ? 22.487 2.217 -7.633 1.00 80.00 86 ASN A O 1
ATOM 659 N N . GLY A 1 87 ? 20.415 2.416 -6.822 1.00 75.31 87 GLY A N 1
ATOM 660 C CA . GLY A 1 87 ? 20.490 3.865 -6.602 1.00 75.31 87 GLY A CA 1
ATOM 661 C C . GLY A 1 87 ? 20.497 4.723 -7.877 1.00 75.31 87 GLY A C 1
ATOM 662 O O . GLY A 1 87 ? 20.663 5.935 -7.784 1.00 75.31 87 GLY A O 1
ATOM 663 N N . THR A 1 88 ? 20.291 4.132 -9.056 1.00 75.81 88 THR A N 1
ATOM 664 C CA . THR A 1 88 ? 20.263 4.860 -10.333 1.00 75.81 88 THR A CA 1
ATOM 665 C C . THR A 1 88 ? 18.864 5.376 -10.675 1.00 75.81 88 THR A C 1
ATOM 667 O O . THR A 1 88 ? 17.845 4.736 -10.392 1.00 75.81 88 THR A O 1
ATOM 670 N N . THR A 1 89 ? 18.803 6.553 -11.300 1.00 70.81 89 THR A N 1
ATOM 671 C CA . THR A 1 89 ? 17.545 7.142 -11.773 1.00 70.81 89 THR A CA 1
ATOM 672 C C . THR A 1 89 ? 17.099 6.454 -13.059 1.00 70.81 89 THR A C 1
ATOM 674 O O . THR A 1 89 ? 17.761 6.546 -14.090 1.00 70.81 89 THR A O 1
ATOM 677 N N . VAL A 1 90 ? 15.942 5.794 -13.024 1.00 67.00 90 VAL A N 1
ATOM 678 C CA . VAL A 1 90 ? 15.360 5.136 -14.203 1.00 67.00 90 VAL A CA 1
ATOM 679 C C . VAL A 1 90 ? 14.500 6.142 -14.983 1.00 67.00 90 VAL A C 1
ATOM 681 O O . VAL A 1 90 ? 13.298 6.264 -14.744 1.00 67.00 90 VAL A O 1
ATOM 684 N N . ALA A 1 91 ? 15.116 6.886 -15.906 1.00 64.50 91 ALA A N 1
ATOM 685 C CA . ALA A 1 91 ? 14.432 7.846 -16.785 1.00 64.50 91 ALA A CA 1
ATOM 686 C C . ALA A 1 91 ? 13.508 7.141 -17.804 1.00 64.50 91 ALA A C 1
ATOM 688 O O . ALA A 1 91 ? 13.766 5.981 -18.125 1.00 64.50 91 ALA A O 1
ATOM 689 N N . PRO A 1 92 ? 12.427 7.775 -18.306 1.00 60.53 92 PRO A N 1
ATOM 690 C CA . PRO A 1 92 ? 11.551 7.196 -19.332 1.00 60.53 92 PRO A CA 1
ATOM 691 C C . PRO A 1 92 ? 12.314 6.932 -20.642 1.00 60.53 92 PRO A C 1
ATOM 693 O O . PRO A 1 92 ? 12.938 7.832 -21.188 1.00 60.53 92 PRO A O 1
ATOM 696 N N . THR A 1 93 ? 12.263 5.693 -21.136 1.00 65.06 93 THR A N 1
ATOM 697 C CA . THR A 1 93 ? 12.966 5.230 -22.350 1.00 65.06 93 THR A CA 1
ATOM 698 C C . THR A 1 93 ? 12.013 4.978 -23.517 1.00 65.06 93 THR A C 1
ATOM 700 O O . THR A 1 93 ? 12.448 4.997 -24.663 1.00 65.06 93 THR A O 1
ATOM 703 N N . SER A 1 94 ? 10.717 4.763 -23.255 1.00 67.62 94 SER A N 1
ATOM 704 C CA . SER A 1 94 ? 9.703 4.513 -24.283 1.00 67.62 94 SER A CA 1
ATOM 705 C C . SER A 1 94 ? 8.861 5.760 -24.583 1.00 67.62 94 SER A C 1
ATOM 707 O O . SER A 1 94 ? 8.483 6.519 -23.684 1.00 67.62 94 SER A O 1
ATOM 709 N N . SER A 1 95 ? 8.533 5.965 -25.864 1.00 69.81 95 SER A N 1
ATOM 710 C CA . SER A 1 95 ? 7.738 7.107 -26.347 1.00 69.81 95 SER A CA 1
ATOM 711 C C . SER A 1 95 ? 6.364 7.188 -25.678 1.00 69.81 95 SER A C 1
ATOM 713 O O . SER A 1 95 ? 5.927 8.269 -25.291 1.00 69.81 95 SER A O 1
ATOM 715 N N . ALA A 1 96 ? 5.720 6.043 -25.450 1.00 70.19 96 ALA A N 1
ATOM 716 C CA . ALA A 1 96 ? 4.432 5.957 -24.771 1.00 70.19 96 ALA A CA 1
ATOM 717 C C . ALA A 1 96 ? 4.503 6.388 -23.289 1.00 70.19 96 ALA A C 1
ATOM 719 O O . ALA A 1 96 ? 3.583 7.036 -22.793 1.00 70.19 96 ALA A O 1
ATOM 720 N N . MET A 1 97 ? 5.610 6.118 -22.584 1.00 67.69 97 MET A N 1
ATOM 721 C CA . MET A 1 97 ? 5.813 6.594 -21.207 1.00 67.69 97 MET A CA 1
ATOM 722 C C . MET A 1 97 ? 6.040 8.112 -21.170 1.00 67.69 97 MET A C 1
ATOM 724 O O . MET A 1 97 ? 5.521 8.802 -20.292 1.00 67.69 97 MET A O 1
ATOM 728 N N . SER A 1 98 ? 6.769 8.644 -22.158 1.00 71.81 98 SER A N 1
ATOM 729 C CA . SER A 1 98 ? 6.958 10.090 -22.317 1.00 71.81 98 SER A CA 1
ATOM 730 C C . SER A 1 98 ? 5.646 10.803 -22.652 1.00 71.81 98 SER A C 1
ATOM 732 O O . SER A 1 98 ? 5.384 11.883 -22.127 1.00 71.81 98 SER A O 1
ATOM 734 N N . GLN A 1 99 ? 4.789 10.186 -23.472 1.00 73.25 99 GLN A N 1
ATOM 735 C CA . GLN A 1 99 ? 3.454 10.704 -23.759 1.00 73.25 99 GLN A CA 1
ATOM 736 C C . GLN A 1 99 ? 2.585 10.734 -22.502 1.00 73.25 99 GLN A C 1
ATOM 738 O O . GLN A 1 99 ? 1.946 11.745 -22.259 1.00 73.25 99 GLN A O 1
ATOM 743 N N . ILE A 1 100 ? 2.593 9.705 -21.651 1.00 72.44 100 ILE A N 1
ATOM 744 C CA . ILE A 1 100 ? 1.824 9.728 -20.389 1.00 72.44 100 ILE A CA 1
ATOM 745 C C . ILE A 1 100 ? 2.308 10.840 -19.445 1.00 72.44 100 ILE A C 1
ATOM 747 O O . ILE A 1 100 ? 1.492 11.461 -18.772 1.00 72.44 100 ILE A O 1
ATOM 751 N N . GLY A 1 101 ? 3.616 11.109 -19.399 1.00 70.50 101 GLY A N 1
ATOM 752 C CA . GLY A 1 101 ? 4.179 12.163 -18.549 1.00 70.50 101 GLY A CA 1
ATOM 753 C C . GLY A 1 101 ? 3.889 13.591 -19.026 1.00 70.50 101 GLY A C 1
ATOM 754 O O . GLY A 1 101 ? 3.888 14.501 -18.203 1.00 70.50 101 GLY A O 1
ATOM 755 N N . GLN A 1 102 ? 3.654 13.783 -20.329 1.00 75.94 102 GLN A N 1
ATOM 756 C CA . GLN A 1 102 ? 3.492 15.104 -20.958 1.00 75.94 102 GLN A CA 1
ATOM 757 C C . GLN A 1 102 ? 2.088 15.365 -21.531 1.00 75.94 102 GLN A C 1
ATOM 759 O O . GLN A 1 102 ? 1.783 16.493 -21.914 1.00 75.94 102 GLN A O 1
ATOM 764 N N . SER A 1 103 ? 1.227 14.348 -21.630 1.00 74.19 103 SER A N 1
ATOM 765 C CA . SER A 1 103 ? -0.126 14.491 -22.180 1.00 74.19 103 SER A CA 1
ATOM 766 C C . SER A 1 103 ? -1.160 14.783 -21.098 1.00 74.19 103 SER A C 1
ATOM 768 O O . SER A 1 103 ? -1.092 14.288 -19.973 1.00 74.19 103 SER A O 1
ATOM 770 N N . TYR A 1 104 ? -2.163 15.577 -21.470 1.00 73.06 104 TYR A N 1
ATOM 771 C CA . TYR A 1 104 ? -3.334 15.839 -20.644 1.00 73.06 104 TYR A CA 1
ATOM 772 C C . TYR A 1 104 ? -4.434 14.825 -20.949 1.00 73.06 104 TYR A C 1
ATOM 774 O O . TYR A 1 104 ? -4.668 14.458 -22.102 1.00 73.06 104 TYR A O 1
ATOM 782 N N . LEU A 1 105 ? -5.148 14.391 -19.909 1.00 69.44 105 LEU A N 1
ATOM 783 C CA . LEU A 1 105 ? -6.322 13.541 -20.077 1.00 69.44 105 LEU A CA 1
ATOM 784 C C . LEU A 1 105 ? -7.440 14.330 -20.786 1.00 69.44 105 LEU A C 1
ATOM 786 O O . LEU A 1 105 ? -7.803 15.410 -20.311 1.00 69.44 105 LEU A O 1
ATOM 790 N N . PRO A 1 106 ? -8.051 13.790 -21.859 1.00 76.44 106 PRO A N 1
ATOM 791 C CA . PRO A 1 106 ? -9.249 14.373 -22.455 1.00 76.44 106 PRO A CA 1
ATOM 792 C C . PRO A 1 106 ? -10.356 14.511 -21.400 1.00 76.44 106 PRO A C 1
ATOM 794 O O . PRO A 1 106 ? -10.571 13.588 -20.607 1.00 76.44 106 PRO A O 1
ATOM 797 N N . GLY A 1 107 ? -11.084 15.633 -21.391 1.00 71.56 107 GLY A N 1
ATOM 798 C CA . GLY A 1 107 ? -12.041 15.970 -20.323 1.00 71.56 107 GLY A CA 1
ATOM 799 C C . GLY A 1 107 ? -13.092 14.885 -20.033 1.00 71.56 107 GLY A C 1
ATOM 800 O O . GLY A 1 107 ? -13.433 14.633 -18.875 1.00 71.56 107 GLY A O 1
ATOM 801 N N . ALA A 1 108 ? -13.541 14.157 -21.061 1.00 71.44 108 ALA A N 1
ATOM 802 C CA . ALA A 1 108 ? -14.462 13.030 -20.903 1.00 71.44 108 ALA A CA 1
ATOM 803 C C . ALA A 1 108 ? -1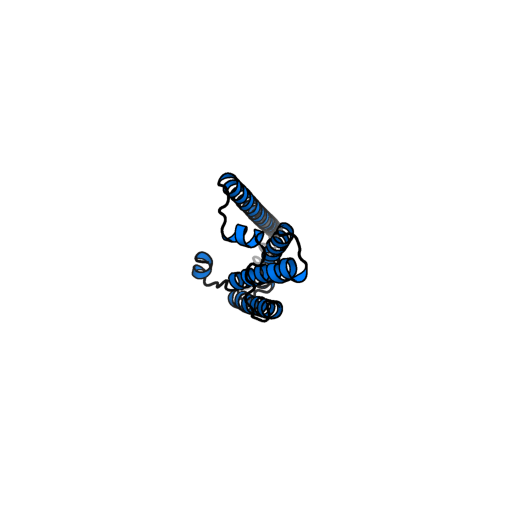3.834 11.865 -20.109 1.00 71.44 108 ALA A C 1
ATOM 805 O O . ALA A 1 108 ? -14.439 11.376 -19.150 1.00 71.44 108 ALA A O 1
ATOM 806 N N . SER A 1 109 ? -12.600 11.478 -20.445 1.00 71.81 109 SER A N 1
ATOM 807 C CA . SER A 1 109 ? -11.853 10.394 -19.792 1.00 71.81 109 SER A CA 1
ATOM 808 C C . SER A 1 109 ? -11.457 10.741 -18.356 1.00 71.81 109 SER A C 1
ATOM 810 O O . SER A 1 109 ? -11.528 9.882 -17.476 1.00 71.81 109 SER A O 1
ATOM 812 N N . ALA A 1 110 ? -11.104 12.003 -18.096 1.00 68.94 110 ALA A N 1
ATOM 813 C CA . ALA A 1 110 ? -10.828 12.498 -16.748 1.00 68.94 110 ALA A CA 1
ATOM 814 C C . ALA A 1 110 ? -12.077 12.436 -15.850 1.00 68.94 110 ALA A C 1
ATOM 816 O O . ALA A 1 110 ? -12.014 11.978 -14.709 1.00 68.94 110 ALA A O 1
ATOM 817 N N . SER A 1 111 ? -13.241 12.833 -16.377 1.00 72.38 111 SER A N 1
ATOM 818 C CA . SER A 1 111 ? -14.495 12.782 -15.618 1.00 72.38 111 SER A CA 1
ATOM 819 C C . SER A 1 111 ? -14.940 11.344 -15.320 1.00 72.38 111 SER A C 1
ATOM 821 O O . SER A 1 111 ? -15.443 11.056 -14.233 1.00 72.38 111 SER A O 1
ATOM 823 N N . ALA A 1 112 ? -14.730 10.418 -16.262 1.00 77.75 112 ALA A N 1
ATOM 824 C CA . ALA A 1 112 ? -15.073 9.015 -16.085 1.00 77.75 112 ALA A CA 1
ATOM 825 C C . ALA A 1 112 ? -14.188 8.355 -15.021 1.00 77.75 112 ALA A C 1
ATOM 827 O O . ALA A 1 112 ? -14.714 7.754 -14.085 1.00 77.75 112 ALA A O 1
ATOM 828 N N . SER A 1 113 ? -12.863 8.504 -15.112 1.00 75.00 113 SER A N 1
ATOM 829 C CA . SER A 1 113 ? -11.931 7.917 -14.142 1.00 75.00 113 SER A CA 1
ATOM 830 C C . SER A 1 113 ? -12.145 8.457 -12.724 1.00 75.00 113 SER A C 1
ATOM 832 O O . SER A 1 113 ? -12.101 7.682 -11.767 1.00 75.00 113 SER A O 1
ATOM 834 N N . ALA A 1 114 ? -12.486 9.742 -12.581 1.00 78.50 114 ALA A N 1
ATOM 835 C CA . ALA A 1 114 ? -12.868 10.331 -11.300 1.00 78.50 114 ALA A CA 1
ATOM 836 C C . ALA A 1 114 ? -14.134 9.680 -10.714 1.00 78.50 114 ALA A C 1
ATOM 838 O O . ALA A 1 114 ? -14.135 9.287 -9.546 1.00 78.50 114 ALA A O 1
ATOM 839 N N . ARG A 1 115 ? -15.189 9.487 -11.523 1.00 82.56 115 ARG A N 1
ATOM 840 C CA . ARG A 1 115 ? -16.428 8.815 -11.080 1.00 82.56 115 ARG A CA 1
ATOM 841 C C . ARG A 1 115 ? -16.168 7.380 -10.626 1.00 82.56 115 ARG A C 1
ATOM 843 O O . ARG A 1 115 ? -16.623 6.997 -9.550 1.00 82.56 115 ARG A O 1
ATOM 850 N N . TRP A 1 116 ? -15.397 6.612 -11.397 1.00 80.25 116 TRP A N 1
ATOM 851 C CA . TRP A 1 116 ? -15.013 5.245 -11.030 1.00 80.25 116 TRP A CA 1
ATOM 852 C C . TRP A 1 116 ? -14.179 5.210 -9.742 1.00 80.25 116 TRP A C 1
ATOM 854 O O . TRP A 1 116 ? -14.461 4.409 -8.85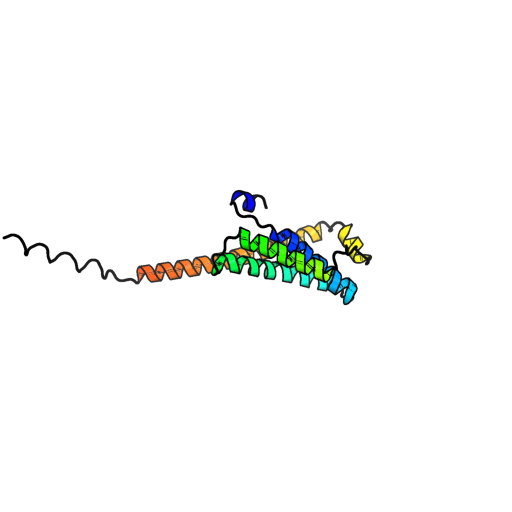1 1.00 80.25 116 TRP A O 1
ATOM 864 N N . GLY A 1 117 ? -13.205 6.114 -9.590 1.00 79.56 117 GLY A N 1
ATOM 865 C CA . GLY A 1 117 ? -12.390 6.219 -8.378 1.00 79.56 117 GLY A CA 1
ATOM 866 C C . GLY A 1 117 ? -13.211 6.560 -7.129 1.00 79.56 117 GLY A C 1
ATOM 867 O O . GLY A 1 117 ? -13.047 5.928 -6.081 1.00 79.56 117 GLY A O 1
ATOM 868 N N . CYS A 1 118 ? -14.140 7.512 -7.243 1.00 84.12 118 CYS A N 1
ATOM 869 C CA . CYS A 1 118 ? -15.071 7.866 -6.174 1.00 84.12 118 CYS A CA 1
ATOM 870 C C . CYS A 1 118 ? -16.011 6.705 -5.824 1.00 84.12 118 CYS A C 1
ATOM 872 O O . CYS A 1 118 ? -16.193 6.421 -4.642 1.00 84.12 118 CYS A O 1
ATOM 874 N N . ALA A 1 119 ? -16.555 6.001 -6.821 1.00 84.06 119 ALA A N 1
ATOM 875 C CA . ALA A 1 119 ? -17.451 4.865 -6.614 1.00 84.06 119 ALA A CA 1
ATOM 876 C C . ALA A 1 119 ? -16.755 3.704 -5.889 1.00 84.06 119 ALA A C 1
ATOM 878 O O . ALA A 1 119 ? -17.271 3.202 -4.892 1.00 84.06 119 ALA A O 1
ATOM 879 N N . VAL A 1 120 ? -15.546 3.324 -6.320 1.00 84.00 120 VAL A N 1
ATOM 880 C CA . VAL A 1 120 ? -14.754 2.268 -5.662 1.00 84.00 120 VAL A CA 1
ATOM 881 C C . VAL A 1 120 ? -14.464 2.637 -4.210 1.00 84.00 120 VAL A C 1
ATOM 8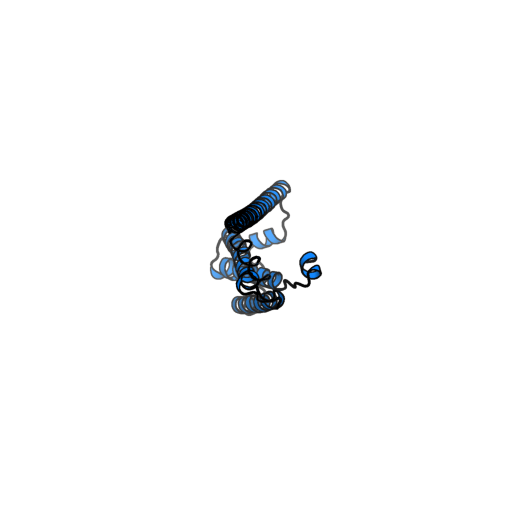83 O O . VAL A 1 120 ? -14.621 1.815 -3.306 1.00 84.00 120 VAL A O 1
ATOM 886 N N . ARG A 1 121 ? -14.082 3.893 -3.958 1.00 80.56 121 ARG A N 1
ATOM 887 C CA . ARG A 1 121 ? -13.800 4.360 -2.600 1.00 80.56 121 ARG A CA 1
ATOM 888 C C . ARG A 1 121 ? -15.056 4.414 -1.733 1.00 80.56 121 ARG A C 1
ATOM 890 O O . ARG A 1 121 ? -14.989 4.022 -0.571 1.00 80.56 121 ARG A O 1
ATOM 897 N N . TYR A 1 122 ? -16.186 4.849 -2.287 1.00 84.44 122 TYR A N 1
ATOM 898 C CA . TYR A 1 122 ? -17.476 4.847 -1.600 1.00 84.44 122 TYR A CA 1
ATOM 899 C C . TYR A 1 122 ? -17.895 3.426 -1.209 1.00 84.44 122 TYR A C 1
ATOM 901 O O . TYR A 1 122 ? -18.210 3.190 -0.045 1.00 84.44 122 TYR A O 1
ATOM 909 N N . LEU A 1 123 ? -17.802 2.460 -2.130 1.00 84.75 123 LEU A N 1
ATOM 910 C CA . LEU A 1 123 ? -18.121 1.053 -1.862 1.00 84.75 123 LEU A CA 1
ATOM 911 C C . LEU A 1 123 ? -17.201 0.442 -0.798 1.00 84.75 123 LEU A C 1
ATOM 913 O O . LEU A 1 123 ? -17.680 -0.232 0.113 1.00 84.75 123 LEU A O 1
ATOM 917 N N . ALA A 1 124 ? -15.895 0.720 -0.8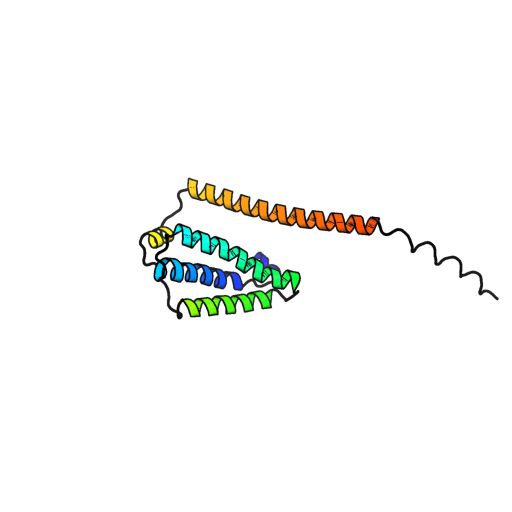54 1.00 81.44 124 ALA A N 1
ATOM 918 C CA . ALA A 1 124 ? -14.948 0.253 0.158 1.00 81.44 124 ALA A CA 1
ATOM 919 C C . ALA A 1 124 ? -15.271 0.815 1.556 1.00 81.44 124 ALA A C 1
ATOM 921 O O . ALA A 1 124 ? -15.208 0.092 2.553 1.00 81.44 124 ALA A O 1
ATOM 922 N N . VAL A 1 125 ? -15.660 2.093 1.638 1.00 82.00 125 VAL A N 1
ATOM 923 C CA . VAL A 1 125 ? -16.083 2.728 2.896 1.00 82.00 125 VAL A CA 1
ATOM 924 C C . VAL A 1 125 ? -17.418 2.161 3.378 1.00 82.00 125 VAL A C 1
ATOM 926 O O . VAL A 1 125 ? -17.530 1.825 4.556 1.00 82.00 125 VAL A O 1
ATOM 929 N N . ALA A 1 126 ? -18.400 1.987 2.495 1.00 82.06 126 ALA A N 1
ATOM 930 C CA . ALA A 1 126 ? -19.698 1.406 2.830 1.00 82.06 126 ALA A CA 1
ATOM 931 C C . ALA A 1 126 ? -19.556 -0.029 3.370 1.00 82.06 126 ALA A C 1
ATOM 933 O O . ALA A 1 126 ? -20.119 -0.353 4.416 1.00 82.06 126 ALA A O 1
ATOM 934 N N . ALA A 1 127 ? -18.718 -0.861 2.743 1.00 80.88 127 ALA A N 1
ATOM 935 C CA . ALA A 1 127 ? -18.417 -2.212 3.221 1.00 80.88 127 ALA A CA 1
ATOM 936 C C . ALA A 1 127 ? -17.714 -2.199 4.595 1.00 80.88 127 ALA A C 1
ATOM 938 O O . ALA A 1 127 ? -18.044 -2.978 5.499 1.00 80.88 127 ALA A O 1
ATOM 939 N N . ALA A 1 128 ? -16.777 -1.269 4.807 1.00 78.75 128 ALA A N 1
ATOM 940 C CA . ALA A 1 128 ? -16.126 -1.085 6.104 1.00 78.75 128 ALA A CA 1
ATOM 941 C C . ALA A 1 128 ? -17.104 -0.595 7.193 1.00 78.75 128 ALA A C 1
ATOM 943 O O . ALA A 1 128 ? -16.976 -0.969 8.359 1.00 78.75 128 ALA A O 1
ATOM 944 N N . GLN A 1 129 ? -18.102 0.218 6.840 1.00 78.56 129 GLN A N 1
ATOM 945 C CA . GLN A 1 129 ? -19.137 0.685 7.766 1.00 78.56 129 GLN A CA 1
ATOM 946 C C . GLN A 1 129 ? -20.136 -0.424 8.110 1.00 78.56 129 GLN A C 1
ATOM 948 O O . GLN A 1 129 ? -20.453 -0.609 9.284 1.00 78.56 129 GLN A O 1
ATOM 953 N N . GLN A 1 130 ? -20.571 -1.212 7.126 1.00 75.62 130 GLN A N 1
ATOM 954 C CA . GLN A 1 130 ? -21.487 -2.338 7.327 1.00 75.62 130 GLN A CA 1
ATOM 955 C C . GLN A 1 130 ? -20.870 -3.416 8.224 1.00 75.62 130 GLN A C 1
ATOM 957 O O . GLN A 1 130 ? -21.519 -3.898 9.152 1.00 75.62 130 GLN A O 1
ATOM 962 N N . THR A 1 131 ? -19.586 -3.733 8.035 1.00 74.12 131 THR A N 1
ATOM 963 C CA . THR A 1 131 ? -18.869 -4.685 8.902 1.00 74.12 131 THR A CA 1
ATOM 964 C C . THR A 1 131 ? -18.714 -4.172 10.338 1.00 74.12 131 THR A C 1
ATOM 966 O O . THR A 1 131 ? -18.844 -4.949 11.288 1.00 74.12 131 THR A O 1
ATOM 969 N N . ARG A 1 132 ? -18.500 -2.864 10.537 1.00 72.94 132 ARG A N 1
ATOM 970 C CA . ARG A 1 132 ? -18.469 -2.238 11.873 1.00 72.94 132 ARG A CA 1
ATOM 971 C C . ARG A 1 132 ? -19.849 -2.220 12.534 1.00 72.94 132 ARG A C 1
ATOM 973 O O . ARG A 1 132 ? -19.960 -2.581 13.706 1.00 72.94 132 ARG A O 1
ATOM 980 N N . ALA A 1 133 ? -20.894 -1.863 11.790 1.00 74.94 133 ALA A N 1
ATOM 981 C CA . ALA A 1 133 ? -22.273 -1.831 12.273 1.00 74.94 133 ALA A CA 1
ATOM 982 C C . ALA A 1 133 ? -22.780 -3.232 12.652 1.00 74.94 133 ALA A C 1
ATOM 984 O O . ALA A 1 133 ? -23.355 -3.408 13.727 1.00 74.94 133 ALA A O 1
ATOM 985 N N . ALA A 1 134 ? -22.482 -4.249 11.837 1.00 75.19 134 ALA A N 1
ATOM 986 C CA . ALA A 1 134 ? -22.811 -5.643 12.128 1.00 75.19 134 ALA A CA 1
ATOM 987 C C . ALA A 1 134 ? -22.127 -6.134 13.417 1.00 75.19 134 ALA A C 1
ATOM 989 O O . ALA A 1 134 ? -22.772 -6.721 14.288 1.00 75.19 134 ALA A O 1
ATOM 990 N N . ARG A 1 135 ? -20.837 -5.820 13.605 1.00 69.31 135 ARG A N 1
ATOM 991 C CA . ARG A 1 135 ? -20.097 -6.149 14.838 1.00 69.31 135 ARG A CA 1
ATOM 992 C C . ARG A 1 135 ? -20.668 -5.429 16.067 1.00 69.31 135 ARG A C 1
ATOM 994 O O . ARG A 1 135 ? -20.806 -6.046 17.124 1.00 69.31 135 ARG A O 1
ATOM 1001 N N . ALA A 1 136 ? -21.065 -4.162 15.931 1.00 73.00 136 ALA A N 1
ATOM 1002 C CA . ALA A 1 136 ? -21.696 -3.396 17.007 1.00 73.00 136 ALA A CA 1
ATOM 1003 C C . ALA A 1 136 ? -23.088 -3.941 17.386 1.00 73.00 1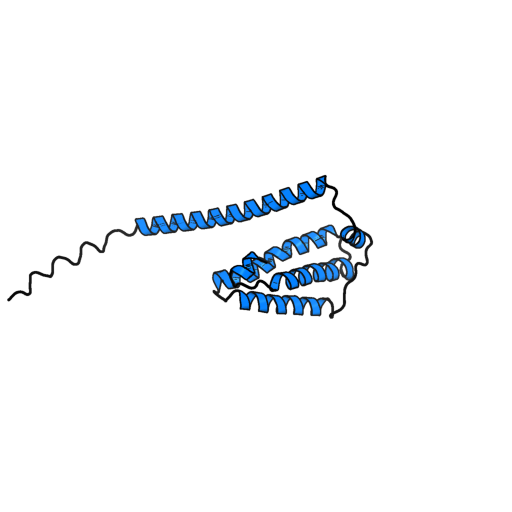36 ALA A C 1
ATOM 1005 O O . ALA A 1 136 ? -23.417 -4.030 18.572 1.00 73.00 136 ALA A O 1
ATOM 1006 N N . ALA A 1 137 ? -23.892 -4.366 16.407 1.00 75.50 137 ALA A N 1
ATOM 1007 C CA . ALA A 1 137 ? -25.203 -4.972 16.639 1.00 75.50 137 ALA A CA 1
ATOM 1008 C C . ALA A 1 137 ? -25.100 -6.317 17.385 1.00 75.50 137 ALA A C 1
ATOM 1010 O O . ALA A 1 137 ? -25.850 -6.565 18.335 1.00 75.50 137 ALA A O 1
ATOM 1011 N N . VAL A 1 138 ? -24.123 -7.157 17.022 1.00 75.69 138 VAL A N 1
ATOM 1012 C CA . VAL A 1 138 ? -23.837 -8.425 17.717 1.00 75.69 138 VAL A CA 1
ATOM 1013 C C . VAL A 1 138 ? -23.358 -8.180 19.155 1.00 75.69 138 VAL A C 1
ATOM 1015 O O . VAL A 1 138 ? -23.817 -8.856 20.080 1.00 75.69 138 VAL A O 1
ATOM 1018 N N . ALA A 1 139 ? -22.510 -7.171 19.383 1.00 72.56 139 ALA A N 1
ATOM 1019 C CA . ALA A 1 139 ? -22.062 -6.791 20.725 1.00 72.56 139 ALA A CA 1
ATOM 1020 C C . ALA A 1 139 ? -23.221 -6.308 21.626 1.00 72.56 139 ALA A C 1
ATOM 1022 O O . ALA A 1 139 ? -23.285 -6.675 22.803 1.00 72.56 139 ALA A O 1
ATOM 1023 N N . ARG A 1 140 ? -24.185 -5.551 21.075 1.00 66.94 140 ARG A N 1
ATOM 1024 C CA . ARG A 1 140 ? -25.398 -5.113 21.798 1.00 66.94 140 ARG A CA 1
ATOM 1025 C C . ARG A 1 140 ? -26.322 -6.282 22.155 1.00 66.94 140 ARG A C 1
ATOM 1027 O O . ARG A 1 140 ? -26.814 -6.336 23.282 1.00 66.94 140 ARG A O 1
ATOM 1034 N N . ARG A 1 141 ? -26.509 -7.255 21.251 1.00 66.81 141 ARG A N 1
ATOM 1035 C CA . ARG A 1 141 ? -27.294 -8.476 21.534 1.00 66.81 141 ARG A CA 1
ATOM 1036 C C . ARG A 1 141 ? -26.678 -9.325 22.652 1.00 66.81 141 ARG A C 1
ATOM 1038 O O . ARG A 1 141 ? -27.419 -9.848 23.478 1.00 66.81 141 ARG A O 1
ATOM 1045 N N . ARG A 1 142 ? -25.344 -9.415 22.731 1.00 62.47 142 ARG A N 1
ATOM 1046 C CA . ARG A 1 142 ? -24.650 -10.115 23.831 1.00 62.47 142 ARG A CA 1
ATOM 1047 C C . ARG A 1 142 ? -24.822 -9.427 25.191 1.00 62.47 142 ARG A C 1
ATOM 1049 O O . ARG A 1 142 ? -24.943 -10.125 26.189 1.00 62.47 142 ARG A O 1
ATOM 1056 N N . ARG A 1 143 ? -24.884 -8.089 25.245 1.00 60.38 143 ARG A N 1
ATOM 1057 C CA . ARG A 1 143 ? -25.168 -7.355 26.497 1.00 60.38 143 ARG A CA 1
ATOM 1058 C C . ARG A 1 143 ? -26.616 -7.512 26.966 1.00 60.38 143 ARG A C 1
ATOM 1060 O O . ARG A 1 143 ? -26.828 -7.678 28.155 1.00 60.38 143 ARG A O 1
ATOM 1067 N N . ARG A 1 144 ? -27.589 -7.526 26.047 1.00 62.12 144 ARG A N 1
ATOM 1068 C CA . ARG A 1 144 ? -29.014 -7.740 26.376 1.00 62.12 144 ARG A CA 1
ATOM 1069 C C . ARG A 1 144 ? -29.345 -9.164 26.838 1.00 62.12 144 ARG A C 1
ATOM 1071 O O . ARG A 1 144 ? -30.358 -9.354 27.491 1.00 62.12 144 ARG A O 1
ATOM 1078 N N . ARG A 1 145 ? -28.521 -10.155 26.477 1.00 59.34 145 ARG A N 1
ATOM 1079 C CA . ARG A 1 145 ? -28.681 -11.560 26.889 1.00 59.34 145 ARG A CA 1
ATOM 1080 C C . ARG A 1 145 ? -27.952 -11.928 28.181 1.00 59.34 145 ARG A C 1
ATOM 1082 O O . ARG A 1 145 ? -28.075 -13.074 28.586 1.00 59.34 145 ARG A O 1
ATOM 1089 N N . ARG A 1 146 ? -27.201 -11.018 28.818 1.00 54.44 146 ARG A N 1
ATOM 1090 C CA . ARG A 1 146 ? -26.763 -11.243 30.203 1.00 54.44 146 ARG A CA 1
ATOM 1091 C C . ARG A 1 146 ? -27.999 -11.066 31.089 1.00 54.44 146 ARG A C 1
ATOM 1093 O O . ARG A 1 146 ? -28.467 -9.932 31.185 1.00 54.44 146 ARG A O 1
ATOM 1100 N N . PRO A 1 147 ? -28.561 -12.147 31.656 1.00 51.97 147 PRO A N 1
ATOM 1101 C CA . PRO A 1 147 ? -29.672 -12.031 32.583 1.00 51.97 147 PRO A CA 1
ATOM 1102 C C . PRO A 1 147 ? -29.194 -11.237 33.798 1.00 51.97 147 PRO A C 1
ATOM 1104 O O . PRO A 1 147 ? -28.000 -11.223 34.109 1.00 51.97 147 PRO A O 1
ATOM 1107 N N . ALA A 1 148 ? -30.126 -10.568 34.461 1.00 57.03 148 ALA A N 1
ATOM 1108 C CA . ALA A 1 148 ? -29.938 -9.844 35.708 1.00 57.03 148 ALA A CA 1
ATOM 1109 C C . ALA A 1 148 ? -29.584 -10.792 36.878 1.00 57.03 148 ALA A C 1
ATOM 1111 O O . ALA A 1 148 ? -30.299 -10.879 37.865 1.00 57.03 148 ALA A O 1
ATOM 1112 N N . GLU A 1 149 ? -28.473 -11.523 36.784 1.00 54.88 149 GLU A N 1
ATOM 1113 C CA . GLU A 1 149 ? -28.001 -12.468 37.805 1.00 54.88 149 GLU A CA 1
ATOM 1114 C C . GLU A 1 149 ? -27.063 -11.794 38.825 1.00 54.88 149 GLU A C 1
ATOM 1116 O O . GLU A 1 149 ? -26.142 -12.406 39.358 1.00 54.88 149 GLU A O 1
ATOM 1121 N N . ARG A 1 150 ? -27.240 -10.489 39.075 1.00 54.88 150 ARG A N 1
ATOM 1122 C CA . ARG A 1 150 ? -26.475 -9.764 40.107 1.00 54.88 150 ARG A CA 1
ATOM 1123 C C . ARG A 1 150 ? -27.282 -8.835 41.009 1.00 54.88 150 ARG A C 1
ATOM 1125 O O . ARG A 1 150 ? -26.695 -8.313 41.949 1.00 54.88 150 ARG A O 1
ATOM 1132 N N . ASP A 1 151 ? -28.598 -8.735 40.827 1.00 54.38 151 ASP A N 1
ATOM 1133 C CA . ASP A 1 151 ? -29.435 -7.874 41.681 1.00 54.38 151 ASP A CA 1
ATOM 1134 C C . ASP A 1 151 ? -30.261 -8.657 42.723 1.00 54.38 151 ASP A C 1
ATOM 1136 O O . ASP A 1 151 ? -31.053 -8.073 43.453 1.00 54.38 151 ASP A O 1
ATOM 1140 N N . GLY A 1 152 ? -30.048 -9.975 42.856 1.00 49.59 152 GLY A N 1
ATOM 1141 C CA . GLY A 1 152 ? -30.809 -10.839 43.776 1.00 49.59 152 GLY A CA 1
ATOM 1142 C C . GLY A 1 152 ? -30.061 -11.396 44.998 1.00 49.59 152 GLY A C 1
ATOM 1143 O O . GLY A 1 152 ? -30.643 -12.184 45.733 1.00 49.59 152 GLY A O 1
ATOM 1144 N N . GLY A 1 153 ? -28.784 -11.056 45.228 1.00 48.16 153 GLY A N 1
ATOM 1145 C CA . GLY A 1 153 ? -27.935 -11.792 46.190 1.00 48.16 153 GLY A CA 1
ATOM 1146 C C . GLY A 1 153 ? -27.380 -11.031 47.402 1.00 48.16 153 GLY A C 1
ATOM 1147 O O . GLY A 1 153 ? -26.706 -11.643 48.225 1.00 48.16 153 GLY A O 1
ATOM 1148 N N . GLY A 1 154 ? -27.603 -9.718 47.528 1.00 48.16 154 GLY A N 1
ATOM 1149 C CA . GLY A 1 154 ? -26.892 -8.888 48.523 1.00 48.16 154 GLY A CA 1
ATOM 1150 C C . GLY A 1 154 ? -27.717 -8.335 49.691 1.00 48.16 154 GLY A C 1
ATOM 1151 O O . GLY A 1 154 ? -27.138 -7.792 50.628 1.00 48.16 154 GLY A O 1
ATOM 1152 N N . GLY A 1 155 ? -29.050 -8.439 49.652 1.00 48.62 155 GLY A N 1
ATOM 1153 C CA . GLY A 1 155 ? -29.935 -7.697 50.566 1.00 48.62 155 GLY A CA 1
ATOM 1154 C C . GLY A 1 155 ? -30.325 -8.400 51.871 1.00 48.62 155 GLY A C 1
ATOM 1155 O O . GLY A 1 155 ? -30.767 -7.736 52.799 1.00 48.62 155 GLY A O 1
ATOM 1156 N N . ALA A 1 156 ? -30.151 -9.719 51.990 1.00 51.66 156 ALA A N 1
ATOM 1157 C CA . ALA A 1 156 ? -30.739 -10.494 53.094 1.00 51.66 156 ALA A CA 1
ATOM 1158 C C . ALA A 1 156 ? -29.796 -10.772 54.286 1.00 51.66 156 ALA A C 1
ATOM 1160 O O . ALA A 1 156 ? -30.133 -11.561 55.161 1.00 51.66 156 ALA A O 1
ATOM 1161 N N . ARG A 1 157 ? -28.607 -10.153 54.350 1.00 54.53 157 ARG A N 1
ATOM 1162 C CA . ARG A 1 157 ? -27.616 -10.399 55.426 1.00 54.53 157 ARG A CA 1
ATOM 1163 C C . ARG A 1 157 ? -27.203 -9.141 56.199 1.00 54.53 157 ARG A C 1
ATOM 1165 O O . ARG A 1 157 ? -26.042 -9.002 56.564 1.00 54.53 157 ARG A O 1
ATOM 1172 N N . ARG A 1 158 ? -28.129 -8.206 56.435 1.00 55.56 158 ARG A N 1
ATOM 1173 C CA . ARG A 1 158 ? -27.867 -7.009 57.266 1.00 55.56 158 ARG A CA 1
ATOM 1174 C C . ARG A 1 158 ? -28.737 -6.878 58.522 1.00 55.56 158 ARG A C 1
ATOM 1176 O O . ARG A 1 158 ? -28.620 -5.879 59.212 1.00 55.56 158 ARG A O 1
ATOM 1183 N N . HIS A 1 159 ? -29.525 -7.897 58.868 1.00 52.75 159 HIS A N 1
ATOM 1184 C CA . HIS A 1 159 ? -30.364 -7.893 60.078 1.00 52.75 159 HIS A CA 1
ATOM 1185 C C . HIS A 1 159 ? -29.957 -8.927 61.144 1.00 52.75 159 HIS A C 1
ATOM 1187 O O . HIS A 1 159 ? -30.754 -9.214 62.025 1.00 52.75 159 HIS A O 1
ATOM 1193 N N . LEU A 1 160 ? -28.740 -9.490 61.089 1.00 56.47 160 LEU A N 1
ATOM 1194 C CA . LEU A 1 160 ? -28.298 -10.518 62.052 1.00 56.47 160 LEU A CA 1
ATOM 1195 C C . LEU A 1 160 ? -27.138 -10.106 62.979 1.00 56.47 160 LEU A C 1
ATOM 1197 O O . LEU A 1 160 ? -26.606 -10.954 63.680 1.00 56.47 160 LEU A O 1
ATOM 1201 N N . PHE A 1 161 ? -26.736 -8.833 62.988 1.00 52.00 161 PHE A N 1
ATOM 1202 C CA . PHE A 1 161 ? -25.694 -8.321 63.889 1.00 52.00 161 PHE A CA 1
ATOM 1203 C C . PHE A 1 161 ? -26.120 -6.964 64.454 1.00 52.00 161 PHE A C 1
ATOM 1205 O O . PHE A 1 161 ? -25.619 -5.917 64.050 1.00 52.00 161 PHE A O 1
ATOM 1212 N N . ALA A 1 162 ? -27.119 -7.003 65.325 1.00 50.72 162 ALA A N 1
ATOM 1213 C CA . ALA A 1 162 ? -27.467 -5.923 66.234 1.00 50.72 162 ALA A CA 1
ATOM 1214 C C . ALA A 1 162 ? -27.893 -6.574 67.552 1.00 50.72 162 ALA A C 1
ATOM 1216 O O . ALA A 1 162 ? -29.080 -6.674 67.819 1.00 50.72 162 ALA A O 1
ATOM 1217 N N . GLU A 1 163 ? -26.907 -7.095 68.280 1.00 46.94 163 GLU A N 1
ATOM 1218 C CA . GLU A 1 163 ? -26.883 -7.322 69.731 1.00 46.94 163 GLU A CA 1
ATOM 1219 C C . GLU A 1 163 ? -25.417 -7.149 70.157 1.00 46.94 163 GLU A C 1
ATOM 1221 O O . GLU A 1 163 ? -24.544 -7.747 69.478 1.00 46.94 163 GLU A O 1
#

Sequence (163 aa):
MVFVIISAEIDLSVGSMMGLLGGAARRFFDVWLGWPLPLTARGDAAGRPAARAWNGWWVAYRKVPSFIVTLAGMLAFRGILIGITNGTTVAPTSSAMSQIGQSYLPGASASASARWGCAVRYLAVAAAQQTRAARAAVARRRRRRRPAERDGGGGARRHLFAE

Foldseek 3Di:
DVVCVVVVADQQLLVLLLLLLVLVLLLCAVPPVVHDPVVSVVSSVVVNVVLVVVLVCCCPPVVDGSNVSNVVSNCVSNVNSCVSCVVDDRDDDDPVVVCVVPPDDDPVRVVVVVVVVVVVVVVVVVVVVVVVVVVVVVVVVVVVPPPPPPPPPDPPPPPPPDD

Radius of gyration: 26.62 Å; chains: 1; bounding box: 52×30×96 Å

pLDDT: mean 73.86, std 10.68, range [46.94, 89.75]

Secondary structure (DSSP, 8-state):
-HHHHHTT----HHHHHHHHHHHHHIIIIIIIS---HHHHHHHHHHHHHHHHHHHHHHHHHH---HHHHHHHHHHHHHHHHHHHHTT------SHHHHHHHHPPPPHHHHHHHHHHHHHHHHHHHHHHHHHHHHHHHHHHHHHHTS--TTSSSSSSSSSS---